Protein AF-A0A973L6T7-F1 (afdb_monomer_lite)

pLDDT: mean 81.82, std 13.46, range [46.06, 96.38]

Foldseek 3Di:
DDPDPVNDQDPVLLVLLVVLLVLLVVLQVLLVVLQVVLVVLVVQLVQQVDPPDPNHDVVSNVVSVVSSVVSNVSSVVSNVSSVVSVVSNDDDDPDPPPPDD

Secondary structure (DSSP, 8-state):
----GGGS--HHHHHHHHHHHHHHHHHHHHHHHHHHHHHHHHHHHHHHS-TTSTT--HHHHHHHHHHHHHHHHHHHHHHHHHHHHHHHHSPPPP-------

Structure (mmCIF, N/CA/C/O backbone):
data_AF-A0A973L6T7-F1
#
_entry.id   AF-A0A973L6T7-F1
#
loop_
_atom_site.group_PDB
_atom_site.id
_atom_site.type_symbol
_atom_site.label_atom_id
_atom_site.label_alt_id
_atom_site.label_comp_id
_atom_site.label_asym_id
_atom_site.label_entity_id
_atom_site.label_seq_id
_atom_site.pdbx_PDB_ins_code
_atom_site.Cartn_x
_atom_site.Cartn_y
_atom_site.Cartn_z
_atom_site.occupancy
_atom_site.B_iso_or_equiv
_atom_site.auth_seq_id
_atom_site.auth_comp_id
_atom_site.auth_asym_id
_atom_site.auth_atom_id
_atom_site.pdbx_PDB_model_num
ATOM 1 N N . MET A 1 1 ? -35.199 4.606 33.502 1.00 46.06 1 MET A N 1
ATOM 2 C CA . MET A 1 1 ? -34.469 4.614 32.212 1.00 46.06 1 MET A CA 1
ATOM 3 C C . MET A 1 1 ? -33.287 3.653 32.295 1.00 46.06 1 MET A C 1
ATOM 5 O O . MET A 1 1 ? -32.208 4.053 32.704 1.00 46.06 1 MET A O 1
ATOM 9 N N . SER A 1 2 ? -33.477 2.372 31.974 1.00 51.31 2 SER A N 1
ATOM 10 C CA . SER A 1 2 ? -32.394 1.379 32.011 1.00 51.31 2 SER A CA 1
ATOM 11 C C . SER A 1 2 ? -31.773 1.241 30.617 1.00 51.31 2 SER A C 1
ATOM 13 O O . SER A 1 2 ? -32.324 0.533 29.769 1.00 51.31 2 SER A O 1
ATOM 15 N N . ARG A 1 3 ? -30.631 1.895 30.360 1.00 55.03 3 ARG A N 1
ATOM 16 C CA . ARG A 1 3 ? -29.722 1.410 29.306 1.00 55.03 3 ARG A CA 1
ATOM 17 C C . ARG A 1 3 ? -29.362 -0.016 29.705 1.00 55.03 3 ARG A C 1
ATOM 19 O O . ARG A 1 3 ? -28.808 -0.226 30.780 1.00 55.03 3 ARG A O 1
ATOM 26 N N . ARG A 1 4 ? -29.790 -1.005 28.920 1.00 57.78 4 ARG A N 1
ATOM 27 C CA . ARG A 1 4 ? -29.519 -2.407 29.245 1.00 57.78 4 ARG A CA 1
ATOM 28 C C . ARG A 1 4 ? -28.003 -2.589 29.205 1.00 57.78 4 ARG A C 1
ATOM 30 O O . ARG A 1 4 ? -27.375 -2.117 28.267 1.00 57.78 4 ARG A O 1
ATOM 37 N N . PHE A 1 5 ? -27.427 -3.287 30.183 1.00 53.47 5 PHE A N 1
ATOM 38 C CA . PHE A 1 5 ? -25.993 -3.624 30.228 1.00 53.47 5 PHE A CA 1
ATOM 39 C C . PHE A 1 5 ? -25.460 -4.202 28.903 1.00 53.47 5 PHE A C 1
ATOM 41 O O . PHE A 1 5 ? -24.297 -4.025 28.575 1.00 53.47 5 PHE A O 1
ATOM 48 N N . ARG A 1 6 ? -26.337 -4.825 28.105 1.00 54.25 6 ARG A N 1
ATOM 49 C CA . ARG A 1 6 ? -26.058 -5.346 26.760 1.00 54.25 6 ARG A CA 1
ATOM 50 C C . ARG A 1 6 ? -25.684 -4.280 25.715 1.00 54.25 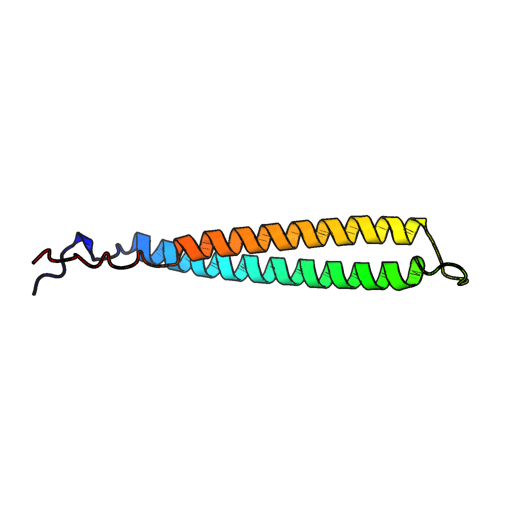6 ARG A C 1
ATOM 52 O O . ARG A 1 6 ? -25.039 -4.626 24.734 1.00 54.25 6 ARG A O 1
ATOM 59 N N . ASP A 1 7 ? -26.084 -3.026 25.919 1.00 59.03 7 ASP A N 1
ATOM 60 C CA . ASP A 1 7 ? -25.776 -1.885 25.044 1.00 59.03 7 ASP A CA 1
ATOM 61 C C . ASP A 1 7 ? -24.610 -1.033 25.586 1.00 59.03 7 ASP A C 1
ATOM 63 O O . ASP A 1 7 ? -24.219 -0.050 24.956 1.00 59.03 7 ASP A O 1
ATOM 67 N N . MET A 1 8 ? -24.070 -1.376 26.765 1.00 69.25 8 MET A N 1
ATOM 68 C CA . MET A 1 8 ? -22.890 -0.724 27.329 1.00 69.25 8 MET A CA 1
ATOM 69 C C . MET A 1 8 ? -21.641 -1.432 26.815 1.00 69.25 8 MET A C 1
ATOM 71 O O . MET A 1 8 ? -21.395 -2.595 27.121 1.00 69.25 8 MET A O 1
ATOM 75 N N . GLU A 1 9 ? -20.862 -0.717 26.011 1.00 71.62 9 GLU A N 1
ATOM 76 C CA . GLU A 1 9 ? -19.531 -1.148 25.605 1.00 71.62 9 GLU A CA 1
ATOM 77 C C . GLU A 1 9 ? -18.646 -1.322 26.845 1.00 71.62 9 GLU A C 1
ATOM 79 O O . GLU A 1 9 ? -18.581 -0.428 27.694 1.00 71.62 9 GLU A O 1
ATOM 84 N N . THR A 1 10 ? -17.986 -2.475 26.975 1.00 80.69 10 THR A N 1
ATOM 85 C CA . THR A 1 10 ? -17.061 -2.690 28.095 1.00 80.69 10 THR A CA 1
ATOM 86 C C . THR A 1 10 ? -15.819 -1.803 27.924 1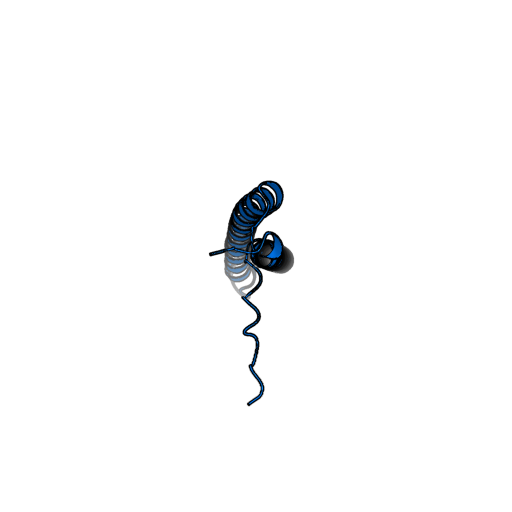.00 80.69 10 THR A C 1
ATOM 88 O O . THR A 1 10 ? -15.438 -1.496 26.790 1.00 80.69 10 THR A O 1
ATOM 91 N N . PRO A 1 11 ? -15.133 -1.399 29.010 1.00 80.94 11 PRO A N 1
ATOM 92 C CA . PRO A 1 11 ? -13.886 -0.634 28.904 1.00 80.94 11 PRO A CA 1
ATOM 93 C C . PRO A 1 11 ? -12.836 -1.311 28.009 1.00 80.94 11 PRO A C 1
ATOM 95 O O . PRO A 1 11 ? -12.136 -0.642 27.252 1.00 80.94 11 PRO A O 1
ATOM 98 N N . GLU A 1 12 ? -12.779 -2.644 28.036 1.00 81.25 12 GLU A N 1
ATOM 99 C CA . GLU A 1 12 ? -11.912 -3.461 27.181 1.00 81.25 12 GLU A CA 1
ATOM 100 C C . GLU A 1 12 ? -12.289 -3.358 25.695 1.00 81.25 12 GLU A C 1
ATOM 102 O O . GLU A 1 12 ? -11.411 -3.220 24.845 1.00 81.25 12 GLU A O 1
ATOM 107 N N . GLN A 1 13 ? -13.586 -3.354 25.366 1.00 80.56 13 GLN A N 1
ATOM 108 C CA . GLN A 1 13 ? -14.067 -3.159 23.994 1.00 80.56 13 GLN A CA 1
ATOM 109 C C . GLN A 1 13 ? -13.768 -1.743 23.490 1.00 80.56 13 GLN A C 1
ATOM 111 O O . GLN A 1 13 ? -13.277 -1.584 22.371 1.00 80.56 13 GLN A O 1
ATOM 116 N N . ALA A 1 14 ? -13.966 -0.728 24.336 1.00 80.12 14 ALA A N 1
ATOM 117 C CA . ALA A 1 14 ? -13.628 0.655 24.009 1.00 80.12 14 ALA A CA 1
ATOM 118 C C . ALA A 1 14 ? -12.119 0.829 23.761 1.00 80.12 14 ALA A C 1
ATOM 120 O O . ALA A 1 14 ? -11.705 1.535 22.835 1.00 80.12 14 ALA A O 1
ATOM 121 N N . TYR A 1 15 ? -11.287 0.152 24.557 1.00 83.06 15 TYR A N 1
ATOM 122 C CA . TYR A 1 15 ? -9.840 0.125 24.373 1.00 83.06 15 TYR A CA 1
ATOM 123 C C . TYR A 1 15 ? -9.439 -0.578 23.071 1.00 83.06 15 TYR A C 1
ATOM 125 O O . TYR A 1 15 ? -8.679 -0.013 22.283 1.00 83.06 15 TYR A O 1
ATOM 133 N N . ALA A 1 16 ? -10.003 -1.757 22.796 1.00 83.56 16 ALA A N 1
ATOM 134 C CA . ALA A 1 16 ? -9.751 -2.504 21.567 1.00 83.56 16 ALA A CA 1
ATOM 135 C C . ALA A 1 16 ? -10.133 -1.697 20.314 1.00 83.56 16 ALA A C 1
ATOM 137 O O . ALA A 1 16 ? -9.368 -1.662 19.351 1.00 83.56 16 ALA A O 1
ATOM 138 N N . ARG A 1 17 ? -11.259 -0.968 20.335 1.00 82.25 17 ARG A N 1
ATOM 139 C CA . ARG A 1 17 ? -11.650 -0.073 19.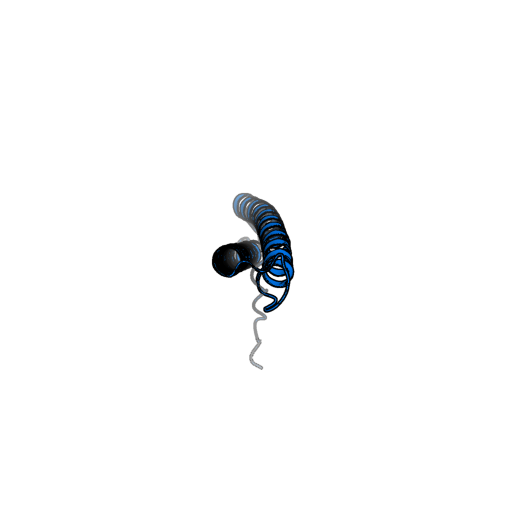232 1.00 82.25 17 ARG A CA 1
ATOM 140 C C . ARG A 1 17 ? -10.681 1.084 19.034 1.00 82.25 17 ARG A C 1
ATOM 142 O O . ARG A 1 17 ? -10.328 1.387 17.896 1.00 82.25 17 ARG A O 1
ATOM 149 N N . ARG A 1 18 ? -10.218 1.719 20.117 1.00 82.94 18 ARG A N 1
ATOM 150 C CA . ARG A 1 18 ? -9.198 2.781 20.033 1.00 82.94 18 ARG A CA 1
ATOM 151 C C . ARG A 1 18 ? -7.887 2.254 19.457 1.00 82.94 18 ARG A C 1
ATOM 153 O O . ARG A 1 18 ? -7.311 2.894 18.576 1.00 82.94 18 ARG A O 1
ATOM 160 N N . GLN A 1 19 ? -7.435 1.086 19.913 1.00 87.19 19 GLN A N 1
ATOM 161 C CA . GLN A 1 19 ? -6.241 0.449 19.364 1.00 87.19 19 GLN A CA 1
ATOM 162 C C . GLN A 1 19 ? -6.412 0.120 17.879 1.00 87.19 19 GLN A C 1
ATOM 164 O O . GLN A 1 19 ? -5.532 0.466 17.088 1.00 87.19 19 GLN A O 1
ATOM 169 N N . ALA A 1 20 ? -7.548 -0.464 17.489 1.00 84.38 20 ALA A N 1
ATOM 170 C CA . ALA A 1 20 ? -7.861 -0.775 16.098 1.00 84.38 20 ALA A CA 1
ATOM 171 C C . ALA A 1 20 ? -7.880 0.487 15.220 1.00 84.38 20 ALA A C 1
ATOM 173 O O . ALA A 1 20 ? -7.278 0.485 14.153 1.00 84.38 20 ALA A O 1
ATOM 174 N N . GLY A 1 21 ? -8.447 1.602 15.694 1.00 82.75 21 GLY A N 1
ATOM 175 C CA . GLY A 1 21 ? -8.395 2.882 14.978 1.00 82.75 21 GLY A CA 1
ATOM 176 C C . GLY A 1 21 ? -6.963 3.376 14.735 1.00 82.75 21 GLY A C 1
ATOM 177 O O . GLY A 1 21 ? -6.617 3.766 13.620 1.00 82.75 21 GLY A O 1
ATOM 178 N N . SER A 1 22 ? -6.091 3.285 15.747 1.00 88.00 22 SER A N 1
ATOM 179 C CA . SER A 1 22 ? -4.671 3.638 15.587 1.00 88.00 22 SER A CA 1
ATOM 180 C C . SER A 1 22 ? -3.929 2.699 14.625 1.00 88.00 22 SER A C 1
ATOM 182 O O . SER A 1 22 ? -3.061 3.141 13.873 1.00 88.00 22 SER A O 1
ATOM 184 N N . ALA A 1 23 ? -4.278 1.409 14.626 1.00 88.00 23 ALA A N 1
ATOM 185 C CA . ALA A 1 23 ? -3.698 0.416 13.731 1.00 88.00 23 ALA A CA 1
ATOM 186 C C . ALA A 1 23 ? -4.128 0.657 12.279 1.00 88.00 23 ALA A C 1
ATOM 188 O O . ALA A 1 23 ? -3.271 0.678 11.403 1.00 88.00 23 ALA A O 1
ATOM 189 N N . ALA A 1 24 ? -5.409 0.958 12.041 1.00 88.75 24 ALA A N 1
ATOM 190 C CA . ALA A 1 24 ? -5.915 1.330 10.722 1.00 88.75 24 ALA A CA 1
ATOM 191 C C . ALA A 1 24 ? -5.167 2.537 10.144 1.00 88.75 24 ALA A C 1
ATOM 193 O O . ALA A 1 24 ? -4.727 2.511 8.996 1.00 88.75 24 ALA A O 1
ATOM 194 N N . GLN A 1 25 ? -4.952 3.577 10.956 1.00 90.19 25 GLN A N 1
ATOM 195 C CA . GLN A 1 25 ? -4.220 4.765 10.524 1.00 90.19 25 GLN A CA 1
ATOM 196 C C . GLN A 1 25 ? -2.766 4.446 10.145 1.00 90.19 25 GLN A C 1
ATOM 198 O O . GLN A 1 25 ? -2.289 4.928 9.118 1.00 90.19 25 GLN A O 1
ATOM 203 N N . ARG A 1 26 ? -2.068 3.613 10.931 1.00 92.69 26 ARG A N 1
ATOM 204 C CA . ARG A 1 26 ? -0.706 3.161 10.596 1.00 92.69 26 ARG A CA 1
ATOM 205 C C . ARG A 1 26 ? -0.681 2.355 9.297 1.00 92.69 26 ARG A C 1
ATOM 207 O O . ARG A 1 26 ? 0.188 2.598 8.466 1.00 92.69 26 ARG A O 1
ATOM 214 N N . SER A 1 27 ? -1.645 1.458 9.096 1.00 90.75 27 SER A N 1
ATOM 215 C CA . SER A 1 27 ? -1.748 0.669 7.866 1.00 90.75 27 SER A CA 1
ATOM 216 C C . SER A 1 27 ? -2.005 1.551 6.642 1.00 90.75 27 SER A C 1
ATOM 218 O O . SER A 1 27 ? -1.323 1.398 5.637 1.00 90.75 27 SER A O 1
ATOM 220 N N . ARG A 1 28 ? -2.882 2.561 6.734 1.00 91.12 28 ARG A N 1
ATOM 221 C CA . ARG A 1 28 ? -3.088 3.536 5.644 1.00 91.12 28 ARG A CA 1
ATOM 222 C C . ARG A 1 28 ? -1.823 4.332 5.315 1.00 91.12 28 ARG A C 1
ATOM 224 O O . ARG A 1 28 ? -1.533 4.566 4.148 1.00 91.12 28 ARG A O 1
ATOM 231 N N . GLN A 1 29 ? -1.061 4.742 6.331 1.00 93.38 29 GLN A N 1
ATOM 232 C CA . GLN A 1 29 ? 0.217 5.428 6.114 1.00 93.38 29 GLN A CA 1
ATOM 233 C C . GLN A 1 29 ? 1.240 4.522 5.424 1.00 93.38 29 GLN A C 1
ATOM 235 O O . GLN A 1 29 ? 1.963 4.985 4.547 1.00 93.38 29 GLN A O 1
ATOM 240 N N . ALA A 1 30 ? 1.301 3.243 5.803 1.00 92.00 30 ALA A N 1
ATOM 241 C CA . ALA A 1 30 ? 2.155 2.269 5.133 1.00 92.00 30 ALA A CA 1
ATOM 242 C C . ALA A 1 30 ? 1.728 2.062 3.672 1.00 92.00 30 ALA A C 1
ATOM 244 O O . ALA A 1 30 ? 2.579 2.105 2.789 1.00 92.00 30 ALA A O 1
ATOM 245 N N . ALA A 1 31 ? 0.422 1.933 3.409 1.00 92.19 31 ALA A N 1
ATOM 246 C CA . ALA A 1 31 ? -0.111 1.825 2.052 1.00 92.19 31 ALA A CA 1
ATOM 247 C C . ALA A 1 31 ? 0.307 3.019 1.179 1.00 92.19 31 ALA A C 1
ATOM 249 O O . ALA A 1 31 ? 0.864 2.818 0.106 1.00 92.19 31 ALA A O 1
ATOM 250 N N . GLY A 1 32 ? 0.145 4.247 1.687 1.00 93.56 32 GLY A N 1
ATOM 251 C CA . GLY A 1 32 ? 0.548 5.459 0.969 1.00 93.56 32 GLY A CA 1
ATOM 252 C C . GLY A 1 32 ? 2.041 5.501 0.628 1.00 93.56 32 GLY A C 1
ATOM 253 O O . GLY A 1 32 ? 2.400 5.849 -0.490 1.00 93.56 32 GLY A O 1
ATOM 254 N N . LYS A 1 33 ? 2.921 5.069 1.544 1.00 95.50 33 LYS A N 1
ATOM 255 C CA . LYS A 1 33 ? 4.368 4.993 1.266 1.00 95.50 33 LYS A CA 1
ATOM 256 C C . LYS A 1 33 ? 4.694 4.010 0.143 1.00 95.50 33 LYS A C 1
ATOM 258 O O . LYS A 1 33 ? 5.525 4.312 -0.707 1.00 95.50 33 LYS A O 1
ATOM 263 N N . HIS A 1 34 ? 4.039 2.851 0.136 1.00 94.38 34 HIS A N 1
ATOM 264 C CA . HIS A 1 34 ? 4.228 1.867 -0.924 1.00 94.38 34 HIS A CA 1
ATOM 265 C C . HIS A 1 34 ? 3.677 2.358 -2.269 1.00 94.38 34 HIS A C 1
ATOM 267 O O . HIS A 1 34 ? 4.310 2.119 -3.294 1.00 94.38 34 HIS A O 1
ATOM 273 N N . ASP A 1 35 ? 2.559 3.085 -2.284 1.00 93.94 35 ASP A N 1
ATOM 274 C CA . ASP A 1 35 ? 2.051 3.719 -3.506 1.00 93.94 35 ASP A CA 1
ATOM 275 C C . ASP A 1 35 ? 3.015 4.793 -4.036 1.00 93.94 35 ASP A C 1
ATOM 277 O O . ASP A 1 35 ? 3.306 4.825 -5.234 1.00 93.94 35 ASP A O 1
ATOM 281 N N . ASP A 1 36 ? 3.577 5.628 -3.157 1.00 95.44 36 ASP A N 1
ATOM 282 C CA . ASP A 1 36 ? 4.586 6.626 -3.528 1.00 95.44 36 ASP A CA 1
ATOM 283 C C . ASP A 1 36 ? 5.843 5.970 -4.122 1.00 95.44 36 ASP A C 1
ATOM 285 O O . ASP A 1 36 ? 6.370 6.425 -5.139 1.00 95.44 36 ASP A O 1
ATOM 289 N N . GLU A 1 37 ? 6.320 4.878 -3.521 1.00 94.38 37 GLU A N 1
ATOM 290 C CA . GLU A 1 37 ? 7.454 4.102 -4.033 1.00 94.38 37 GLU A CA 1
ATOM 291 C C . GLU A 1 37 ? 7.131 3.432 -5.372 1.00 94.38 37 GLU A C 1
ATOM 293 O O . GLU A 1 37 ? 7.943 3.493 -6.293 1.00 94.38 37 GLU A O 1
ATOM 298 N N . ALA A 1 38 ? 5.936 2.860 -5.535 1.00 94.75 38 ALA A N 1
ATOM 299 C CA . ALA A 1 38 ? 5.498 2.314 -6.816 1.00 94.75 38 ALA A CA 1
ATOM 300 C C . ALA A 1 38 ? 5.469 3.389 -7.914 1.00 94.75 38 ALA A C 1
ATOM 302 O O . ALA A 1 38 ? 5.859 3.120 -9.050 1.00 94.75 38 ALA A O 1
ATOM 303 N N . ASN A 1 39 ? 5.052 4.613 -7.586 1.00 94.44 39 ASN A N 1
ATOM 304 C CA . ASN A 1 39 ? 5.073 5.731 -8.528 1.00 94.44 39 ASN A CA 1
ATOM 305 C C . ASN A 1 39 ? 6.501 6.136 -8.911 1.00 94.44 39 ASN A C 1
ATOM 307 O O . ASN A 1 39 ? 6.745 6.434 -10.078 1.00 94.44 39 ASN A O 1
ATOM 311 N N . ARG A 1 40 ? 7.459 6.095 -7.975 1.00 94.25 40 ARG A N 1
ATOM 312 C CA . ARG A 1 40 ? 8.882 6.316 -8.295 1.00 94.25 40 ARG A CA 1
ATOM 313 C C . ARG A 1 40 ? 9.403 5.263 -9.266 1.00 94.25 40 ARG A C 1
ATOM 315 O O . ARG A 1 40 ? 9.977 5.622 -10.287 1.00 94.25 40 ARG A O 1
ATOM 322 N N . TRP A 1 41 ? 9.112 3.989 -9.007 1.00 92.69 41 TRP A N 1
ATOM 323 C CA . TRP A 1 41 ? 9.482 2.910 -9.923 1.00 92.69 41 TRP A CA 1
ATOM 324 C C . TRP A 1 41 ? 8.823 3.060 -11.295 1.00 92.69 41 TRP A C 1
ATOM 326 O O . TRP A 1 41 ? 9.459 2.772 -12.301 1.00 92.69 41 TRP A O 1
ATOM 336 N N . GLN A 1 42 ? 7.583 3.555 -11.367 1.00 93.06 42 GLN A N 1
ATOM 337 C CA . GLN A 1 42 ? 6.950 3.865 -12.650 1.00 93.06 42 GLN A CA 1
ATOM 338 C C . GLN A 1 42 ? 7.735 4.920 -13.438 1.00 93.06 42 GLN A C 1
ATOM 340 O O . GLN A 1 42 ? 7.959 4.725 -14.628 1.00 93.06 42 GLN A O 1
ATOM 345 N N . MET A 1 43 ? 8.195 5.990 -12.784 1.00 91.56 43 MET A N 1
ATOM 346 C CA . MET A 1 43 ? 9.014 7.007 -13.452 1.00 91.56 43 MET A CA 1
ATOM 347 C C . MET A 1 43 ? 10.342 6.432 -13.954 1.00 91.56 43 MET A C 1
ATOM 349 O O . MET A 1 43 ? 10.750 6.745 -15.070 1.00 91.56 43 MET A O 1
ATOM 353 N N . ASP A 1 44 ? 10.989 5.559 -13.179 1.00 88.75 44 ASP A N 1
ATOM 354 C CA . ASP A 1 44 ? 12.221 4.891 -13.615 1.00 88.75 44 ASP A CA 1
ATOM 355 C C . ASP A 1 44 ? 11.974 3.996 -14.839 1.00 88.75 44 ASP A C 1
ATOM 357 O O . ASP A 1 44 ? 12.742 4.037 -15.802 1.00 88.75 44 ASP A O 1
ATOM 361 N N . ILE A 1 45 ? 10.869 3.241 -14.861 1.00 90.06 45 ILE A N 1
ATOM 362 C CA . ILE A 1 45 ? 10.463 2.451 -16.036 1.00 90.06 45 ILE A CA 1
ATOM 363 C C . ILE A 1 45 ? 10.252 3.362 -17.248 1.00 90.06 45 ILE A C 1
ATOM 365 O O . ILE A 1 45 ? 10.688 3.022 -18.344 1.00 90.06 45 ILE A O 1
ATOM 369 N N . ASP A 1 46 ? 9.619 4.521 -17.074 1.00 88.75 46 ASP A N 1
ATOM 370 C CA . ASP A 1 46 ? 9.357 5.451 -18.176 1.00 88.75 46 ASP A CA 1
ATOM 371 C C . ASP A 1 46 ? 10.656 6.067 -18.740 1.00 88.75 46 ASP A C 1
ATOM 373 O O . ASP A 1 46 ? 10.725 6.403 -19.928 1.00 88.75 46 ASP A O 1
ATOM 377 N N . VAL A 1 47 ? 11.701 6.191 -17.910 1.00 86.25 47 VAL A N 1
ATOM 378 C CA . VAL A 1 47 ? 13.036 6.662 -18.313 1.00 86.25 47 VAL A CA 1
ATOM 379 C C . VAL A 1 47 ? 13.810 5.570 -19.051 1.00 86.25 47 VAL A C 1
ATOM 381 O O . VAL A 1 47 ? 14.283 5.808 -20.164 1.00 86.25 47 VAL A O 1
ATOM 384 N N . TYR A 1 48 ? 13.932 4.381 -18.457 1.00 85.12 48 TYR A N 1
ATOM 385 C CA . TYR A 1 48 ? 14.779 3.303 -18.984 1.00 85.12 48 TYR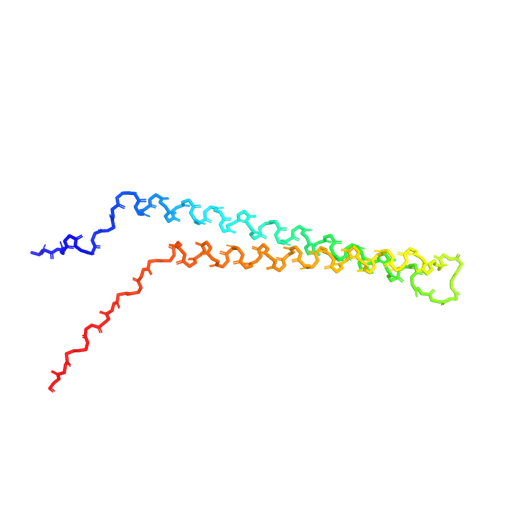 A CA 1
ATOM 386 C C . TYR A 1 48 ? 14.078 2.434 -20.040 1.00 85.12 48 TYR A C 1
ATOM 388 O O . TYR A 1 48 ? 14.742 1.847 -20.889 1.00 85.12 48 TYR A O 1
ATOM 396 N N . GLY A 1 49 ? 12.747 2.368 -20.038 1.00 80.44 49 GLY A N 1
ATOM 397 C CA . GLY A 1 49 ? 11.946 1.543 -20.948 1.00 80.44 49 GLY A CA 1
ATOM 398 C C . GLY A 1 49 ? 11.619 2.197 -22.292 1.00 80.44 49 GLY A C 1
ATOM 399 O O . GLY A 1 49 ? 10.947 1.589 -23.123 1.00 80.44 49 GLY A O 1
ATOM 400 N N . ARG A 1 50 ? 12.058 3.439 -22.532 1.00 80.81 50 ARG A N 1
ATOM 401 C CA . ARG A 1 50 ? 11.791 4.145 -23.791 1.00 80.81 50 ARG A CA 1
ATOM 402 C C . ARG A 1 50 ? 12.783 3.723 -24.873 1.00 80.81 50 ARG A C 1
ATOM 404 O O . ARG A 1 50 ? 13.907 4.218 -24.904 1.00 80.81 50 ARG A O 1
ATOM 411 N N . GLU A 1 51 ? 12.340 2.863 -25.785 1.00 70.81 51 GLU A N 1
ATOM 412 C CA . GLU A 1 51 ? 13.147 2.382 -26.913 1.00 70.81 51 GLU A CA 1
ATOM 413 C C . GLU A 1 51 ? 13.730 3.534 -27.757 1.00 70.81 51 GLU A C 1
ATOM 415 O O . GLU A 1 51 ? 13.056 4.528 -28.048 1.00 70.81 51 GLU A O 1
ATOM 420 N N . GLY A 1 52 ? 15.002 3.399 -28.153 1.00 68.75 52 GLY A N 1
ATOM 421 C CA . GLY A 1 52 ? 15.684 4.337 -29.053 1.00 68.75 52 GLY A CA 1
ATOM 422 C C . GLY A 1 52 ? 16.303 5.575 -28.391 1.00 68.75 52 GLY A C 1
ATOM 423 O O . GLY A 1 52 ? 16.625 6.532 -29.095 1.00 68.75 52 GLY A O 1
ATOM 424 N N . ARG A 1 53 ? 16.468 5.592 -27.061 1.00 75.19 53 ARG A N 1
ATOM 425 C CA . ARG A 1 53 ? 17.269 6.605 -26.348 1.00 75.19 53 ARG A CA 1
ATOM 426 C C . ARG A 1 53 ? 18.598 6.020 -25.872 1.00 75.19 53 ARG A C 1
ATOM 428 O O . ARG A 1 53 ? 18.641 4.873 -25.462 1.00 75.19 53 ARG A O 1
ATOM 435 N N . ASP A 1 54 ? 19.636 6.846 -25.776 1.00 70.69 54 ASP A N 1
ATOM 436 C CA . ASP A 1 54 ? 20.963 6.418 -25.290 1.00 70.69 54 ASP A CA 1
ATOM 437 C C . ASP A 1 54 ? 20.958 5.860 -23.853 1.00 70.69 54 ASP A C 1
ATOM 439 O O . ASP A 1 54 ? 21.843 5.099 -23.474 1.00 70.69 54 ASP A O 1
ATOM 443 N N . TYR A 1 55 ? 19.951 6.221 -23.051 1.00 70.94 55 TYR A N 1
ATOM 444 C CA . TYR A 1 55 ? 19.775 5.750 -21.675 1.00 70.94 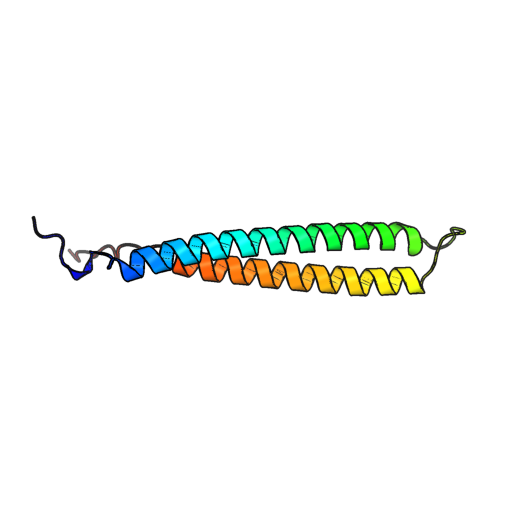55 TYR A CA 1
ATOM 445 C C . TYR A 1 55 ? 18.770 4.594 -21.547 1.00 70.94 55 TYR A C 1
ATOM 447 O O . TYR A 1 55 ? 18.408 4.250 -20.426 1.00 70.94 55 TYR A O 1
ATOM 455 N N . SER A 1 56 ? 18.272 4.022 -22.650 1.00 80.56 56 SER A N 1
ATOM 456 C CA . SER A 1 56 ? 17.330 2.902 -22.579 1.00 80.56 56 SER A CA 1
ATOM 457 C C . SER A 1 56 ? 18.035 1.631 -22.109 1.00 80.56 56 SER A C 1
ATOM 459 O O . SER A 1 56 ? 19.025 1.218 -22.711 1.00 80.56 56 SER A O 1
ATOM 461 N N . ASP A 1 57 ? 17.510 1.013 -21.057 1.00 85.75 57 ASP A N 1
ATOM 462 C CA . ASP A 1 57 ? 18.050 -0.195 -20.438 1.00 85.75 57 ASP A CA 1
ATOM 463 C C . ASP A 1 57 ? 16.877 -1.145 -20.127 1.00 85.75 57 ASP A C 1
ATOM 465 O O . ASP A 1 57 ? 16.120 -0.911 -19.173 1.00 85.75 57 ASP A O 1
ATOM 469 N N . PRO A 1 58 ? 16.668 -2.188 -20.953 1.00 84.50 58 PRO A N 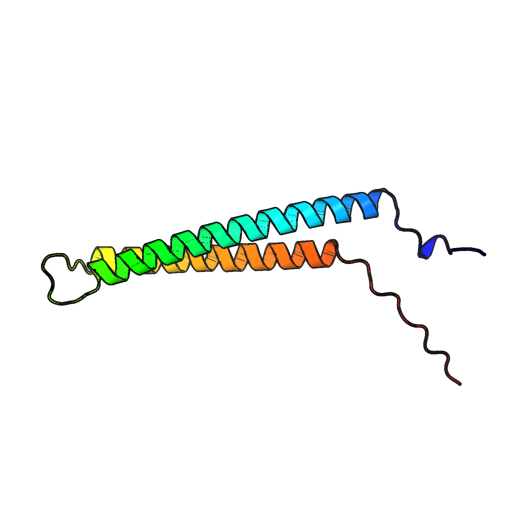1
ATOM 470 C CA . PRO A 1 58 ? 15.525 -3.083 -20.810 1.00 84.50 58 PRO A CA 1
ATOM 471 C C . PRO A 1 58 ? 15.587 -3.915 -19.524 1.00 84.50 58 PRO A C 1
ATOM 473 O O . PRO A 1 58 ? 14.535 -4.242 -18.971 1.00 84.50 58 PRO A O 1
ATOM 476 N N . ASP A 1 59 ? 16.783 -4.212 -19.009 1.00 89.00 59 ASP A N 1
ATOM 477 C CA . ASP A 1 59 ? 16.946 -4.970 -17.769 1.00 89.00 59 ASP A CA 1
ATOM 478 C C . ASP A 1 59 ? 16.540 -4.113 -16.564 1.00 89.00 59 ASP A C 1
ATOM 480 O O . ASP A 1 59 ? 15.766 -4.566 -15.715 1.00 89.00 59 ASP A O 1
ATOM 484 N N . LYS A 1 60 ? 16.951 -2.838 -16.535 1.00 87.69 60 LYS A N 1
ATOM 485 C CA . LYS A 1 60 ? 16.492 -1.880 -15.512 1.00 87.69 60 LYS A CA 1
ATOM 486 C C . LYS A 1 60 ? 15.001 -1.597 -15.597 1.00 87.69 60 LYS A C 1
ATOM 488 O O . LYS A 1 60 ? 14.341 -1.486 -14.564 1.00 87.69 60 LYS A O 1
ATOM 493 N N . ALA A 1 61 ? 14.446 -1.499 -16.803 1.00 88.44 61 ALA A N 1
ATOM 494 C CA . ALA A 1 61 ? 13.007 -1.343 -16.977 1.00 88.44 61 ALA A CA 1
ATOM 495 C C . ALA A 1 61 ? 12.248 -2.570 -16.437 1.00 88.44 61 ALA A C 1
ATOM 497 O O . ALA A 1 61 ? 11.253 -2.420 -15.727 1.00 88.44 61 ALA A O 1
ATOM 498 N N . ALA A 1 62 ? 12.740 -3.786 -16.701 1.00 90.56 62 ALA A N 1
ATOM 499 C CA . ALA A 1 62 ? 12.151 -5.018 -16.181 1.00 90.56 62 ALA A CA 1
ATOM 500 C C . ALA A 1 62 ? 12.260 -5.129 -14.648 1.00 90.56 62 ALA A C 1
ATOM 502 O O . ALA A 1 62 ? 11.307 -5.562 -13.992 1.00 90.56 62 ALA A O 1
ATOM 503 N N . GLU A 1 63 ? 13.387 -4.718 -14.063 1.00 91.00 63 GLU A N 1
ATOM 504 C CA . GLU A 1 63 ? 13.551 -4.612 -12.610 1.00 91.00 63 GLU A CA 1
ATOM 505 C C . GLU A 1 63 ? 12.562 -3.603 -12.010 1.00 91.00 63 GLU A C 1
ATOM 507 O O . GLU A 1 63 ? 11.845 -3.927 -11.058 1.00 91.00 63 GLU A O 1
ATOM 512 N N . GLY A 1 64 ? 12.444 -2.423 -12.623 1.00 91.25 64 GLY A N 1
ATOM 513 C CA . GLY A 1 64 ? 11.487 -1.396 -12.226 1.00 91.25 64 GLY A CA 1
ATOM 514 C C . GLY A 1 64 ? 10.049 -1.911 -12.228 1.00 91.25 64 GLY A C 1
ATOM 515 O O . GLY A 1 64 ? 9.318 -1.680 -11.265 1.00 91.25 64 GLY A O 1
ATOM 516 N N . VAL A 1 65 ? 9.646 -2.678 -13.251 1.00 92.50 65 VAL A N 1
ATOM 517 C CA . VAL A 1 65 ? 8.309 -3.300 -13.322 1.00 92.50 65 VAL A CA 1
ATOM 518 C C . VAL A 1 65 ? 8.075 -4.244 -12.141 1.00 92.50 65 VAL A C 1
ATOM 520 O O . VAL A 1 65 ? 7.046 -4.139 -11.472 1.00 92.50 65 VAL A O 1
ATOM 523 N N . ARG A 1 66 ? 9.033 -5.133 -11.841 1.00 93.75 66 ARG A N 1
ATOM 524 C CA . ARG A 1 66 ? 8.917 -6.082 -10.718 1.00 93.75 66 ARG A CA 1
ATOM 525 C C . ARG A 1 66 ? 8.793 -5.358 -9.381 1.00 93.75 66 ARG A C 1
ATOM 527 O O . ARG A 1 66 ? 7.938 -5.722 -8.572 1.00 93.75 66 ARG A O 1
ATOM 534 N N . ASN A 1 67 ? 9.608 -4.327 -9.162 1.00 93.06 67 ASN A N 1
ATOM 535 C CA . ASN A 1 67 ? 9.580 -3.552 -7.927 1.00 93.06 67 ASN A CA 1
ATOM 536 C C . ASN A 1 67 ? 8.277 -2.760 -7.803 1.00 93.06 67 ASN A C 1
ATOM 538 O O . ASN A 1 67 ? 7.602 -2.859 -6.778 1.00 93.06 67 ASN A O 1
ATOM 542 N N . ARG A 1 68 ? 7.847 -2.057 -8.858 1.00 95.50 68 ARG A N 1
ATOM 543 C CA . ARG A 1 68 ? 6.551 -1.363 -8.896 1.00 95.50 68 ARG A CA 1
ATOM 544 C C . ARG A 1 68 ? 5.407 -2.296 -8.505 1.00 95.50 68 ARG A C 1
ATOM 546 O O . ARG A 1 68 ? 4.587 -1.943 -7.657 1.00 95.50 68 ARG A O 1
ATOM 553 N N . ASP A 1 69 ? 5.349 -3.475 -9.115 1.00 94.88 69 ASP A N 1
ATOM 554 C CA . ASP A 1 69 ? 4.270 -4.433 -8.880 1.00 94.88 69 ASP A CA 1
ATOM 555 C C . ASP A 1 69 ? 4.332 -5.011 -7.457 1.00 94.88 69 ASP A C 1
ATOM 557 O O . ASP A 1 69 ? 3.293 -5.175 -6.812 1.00 94.88 69 ASP A O 1
ATOM 561 N N . TRP A 1 70 ? 5.536 -5.233 -6.916 1.00 96.38 70 TRP A N 1
ATOM 562 C CA . TRP A 1 70 ? 5.723 -5.606 -5.513 1.00 96.38 70 TRP A CA 1
ATOM 563 C C . TRP A 1 70 ? 5.198 -4.526 -4.558 1.00 96.38 70 TRP A C 1
ATOM 565 O O . TRP A 1 70 ? 4.402 -4.844 -3.670 1.00 96.38 70 TRP A O 1
ATOM 575 N N . HIS A 1 71 ? 5.572 -3.257 -4.758 1.00 93.38 71 HIS A N 1
ATOM 576 C CA . HIS A 1 71 ? 5.119 -2.144 -3.917 1.00 93.38 71 HIS A CA 1
ATOM 577 C C . HIS A 1 71 ? 3.596 -1.954 -4.013 1.00 93.38 71 HIS A C 1
ATOM 579 O O . HIS A 1 71 ? 2.936 -1.868 -2.979 1.00 93.38 71 HIS A O 1
ATOM 585 N N . ARG A 1 72 ? 2.997 -2.017 -5.213 1.00 92.00 72 ARG A N 1
ATOM 586 C CA . ARG A 1 72 ? 1.525 -2.009 -5.367 1.00 92.00 72 ARG A CA 1
ATOM 587 C C . ARG A 1 72 ? 0.857 -3.168 -4.629 1.00 92.00 72 ARG A C 1
ATOM 589 O O . ARG A 1 72 ? -0.186 -2.989 -3.999 1.00 92.00 72 ARG A O 1
ATOM 596 N N . GLY A 1 73 ? 1.463 -4.354 -4.671 1.00 93.69 73 GLY A N 1
ATOM 597 C CA . GLY A 1 73 ? 0.996 -5.515 -3.917 1.00 93.69 73 GLY A CA 1
ATOM 598 C C . GLY A 1 73 ? 1.016 -5.286 -2.402 1.00 93.69 73 GLY A C 1
ATOM 599 O O . GLY A 1 73 ? 0.065 -5.662 -1.715 1.00 93.69 73 GLY A O 1
ATOM 600 N N . GLN A 1 74 ? 2.061 -4.642 -1.872 1.00 93.81 74 GLN A N 1
ATOM 601 C CA . GLN A 1 74 ? 2.132 -4.272 -0.453 1.00 93.81 74 GLN A CA 1
ATOM 602 C C . GLN A 1 74 ? 1.118 -3.185 -0.088 1.00 93.81 74 GLN A C 1
ATOM 604 O O . GLN A 1 74 ? 0.444 -3.310 0.935 1.00 93.81 74 GLN A O 1
ATOM 609 N N . ALA A 1 75 ? 0.942 -2.169 -0.936 1.00 92.00 75 ALA A N 1
ATOM 610 C CA . ALA A 1 75 ? -0.056 -1.124 -0.728 1.00 92.00 75 ALA A CA 1
ATOM 611 C C . ALA A 1 75 ? -1.467 -1.716 -0.602 1.00 92.00 75 ALA A C 1
ATOM 613 O O . ALA A 1 75 ? -2.167 -1.448 0.374 1.00 92.00 75 ALA A O 1
ATOM 614 N N . ALA A 1 76 ? -1.846 -2.622 -1.509 1.00 93.12 76 ALA A N 1
ATOM 615 C CA . ALA A 1 76 ? -3.135 -3.309 -1.458 1.00 93.12 76 ALA A CA 1
ATOM 616 C C . ALA A 1 76 ? -3.330 -4.128 -0.167 1.00 93.12 76 ALA A C 1
ATOM 618 O O . ALA A 1 76 ? -4.416 -4.117 0.416 1.00 93.12 76 ALA A O 1
ATOM 619 N N . ARG A 1 77 ? -2.281 -4.811 0.316 1.00 93.00 77 ARG A N 1
ATOM 620 C CA . ARG A 1 77 ? -2.325 -5.554 1.589 1.00 93.00 77 ARG A CA 1
ATOM 621 C C . ARG A 1 77 ? -2.537 -4.622 2.777 1.00 93.00 77 ARG A C 1
ATOM 623 O O . ARG A 1 77 ? -3.407 -4.882 3.602 1.00 93.00 77 ARG A O 1
ATOM 630 N N . HIS A 1 78 ? -1.795 -3.520 2.836 1.00 92.06 78 HIS A N 1
ATOM 631 C CA . HIS A 1 78 ? -1.934 -2.535 3.903 1.00 92.06 78 HIS A CA 1
ATOM 632 C C . HIS A 1 78 ? -3.293 -1.823 3.878 1.00 92.06 78 HIS A C 1
ATOM 634 O O . HIS A 1 78 ? -3.859 -1.570 4.943 1.00 92.06 78 HIS A O 1
ATOM 640 N N . THR A 1 79 ? -3.860 -1.563 2.698 1.00 90.50 79 THR A N 1
ATOM 641 C CA . THR A 1 79 ? -5.235 -1.061 2.569 1.00 90.50 79 THR A CA 1
ATOM 642 C C . THR A 1 79 ? -6.241 -2.085 3.096 1.00 90.50 79 THR A C 1
ATOM 644 O O . THR A 1 79 ? -7.081 -1.736 3.923 1.00 90.50 79 THR A O 1
ATOM 647 N N . ALA A 1 80 ? -6.113 -3.363 2.725 1.00 91.31 80 ALA A N 1
ATOM 648 C CA . ALA A 1 80 ? -6.983 -4.420 3.246 1.00 91.31 80 ALA A CA 1
ATOM 649 C C . ALA A 1 80 ? -6.870 -4.576 4.777 1.00 91.31 80 ALA A C 1
ATOM 651 O O . ALA A 1 80 ? -7.870 -4.783 5.466 1.00 91.31 80 ALA A O 1
ATOM 652 N N . ASP A 1 81 ? -5.668 -4.443 5.340 1.00 89.62 81 ASP A N 1
ATOM 653 C CA . ASP A 1 81 ? -5.469 -4.475 6.791 1.00 89.62 81 ASP A CA 1
ATOM 654 C C . ASP A 1 81 ? -6.064 -3.245 7.488 1.00 89.62 81 ASP A C 1
ATOM 656 O O . ASP A 1 81 ? -6.642 -3.371 8.571 1.00 89.62 81 ASP A O 1
ATOM 660 N N . ALA A 1 82 ? -5.995 -2.065 6.867 1.00 89.25 82 ALA A N 1
ATOM 661 C CA . ALA A 1 82 ? -6.684 -0.881 7.370 1.00 89.25 82 ALA A CA 1
ATOM 662 C C . ALA A 1 82 ? -8.205 -1.089 7.417 1.00 89.25 82 ALA A C 1
ATOM 664 O O . ALA A 1 82 ? -8.825 -0.832 8.450 1.00 89.25 82 ALA A O 1
ATOM 665 N N . GLU A 1 83 ? -8.793 -1.634 6.349 1.00 89.50 83 GLU A N 1
ATOM 666 C CA . GLU A 1 83 ? -10.225 -1.943 6.280 1.00 89.50 83 GLU A CA 1
ATOM 667 C C . GLU A 1 83 ? -10.656 -2.942 7.361 1.00 89.50 83 GLU A C 1
ATOM 669 O O . GLU A 1 83 ? -11.690 -2.759 8.012 1.00 89.50 83 GLU A O 1
ATOM 674 N N . ARG A 1 84 ? -9.844 -3.975 7.622 1.00 87.81 84 ARG A N 1
ATOM 675 C CA . ARG A 1 84 ? -10.086 -4.928 8.719 1.00 87.81 84 ARG A CA 1
ATOM 676 C C . ARG A 1 84 ? -10.087 -4.235 10.078 1.00 87.81 84 ARG A C 1
ATOM 678 O O . ARG A 1 84 ? -10.986 -4.467 10.887 1.00 87.81 84 ARG A O 1
ATOM 685 N N . HIS A 1 85 ? -9.105 -3.377 10.337 1.00 84.69 85 HIS A N 1
ATOM 686 C CA . HIS A 1 85 ? -9.029 -2.634 11.592 1.00 84.69 85 HIS A CA 1
ATOM 687 C C . HIS A 1 85 ? -10.178 -1.631 11.753 1.00 84.69 85 HIS A C 1
ATOM 689 O O . HIS A 1 85 ? -10.711 -1.475 12.852 1.00 84.69 85 HIS A O 1
ATOM 695 N N . GLU A 1 86 ? -10.629 -1.006 10.669 1.00 85.75 86 GLU A N 1
ATOM 696 C CA . GLU A 1 86 ? -11.802 -0.129 10.672 1.00 85.75 86 GLU A CA 1
ATOM 697 C C . GLU A 1 86 ? -13.099 -0.880 10.935 1.00 85.75 86 GLU A C 1
ATOM 699 O O . GLU A 1 86 ? -13.947 -0.391 11.683 1.00 85.75 86 GLU A O 1
ATOM 704 N N . ALA A 1 87 ? -13.249 -2.086 10.386 1.00 84.62 87 ALA A N 1
ATOM 705 C CA . ALA A 1 87 ? -14.392 -2.941 10.677 1.00 84.62 87 ALA A CA 1
ATOM 706 C C . ALA A 1 87 ? -14.470 -3.298 12.173 1.00 84.62 87 ALA A C 1
ATOM 708 O O . ALA A 1 87 ? -15.564 -3.332 12.733 1.00 84.62 87 ALA A O 1
ATOM 709 N N . ILE A 1 88 ? -13.321 -3.496 12.831 1.00 81.44 88 ILE A N 1
ATOM 710 C CA . ILE A 1 88 ? -13.232 -3.726 14.284 1.00 81.44 88 ILE A CA 1
ATOM 711 C C . ILE A 1 88 ? -13.528 -2.437 15.068 1.00 81.44 88 ILE A C 1
ATOM 713 O O . ILE A 1 88 ? -14.214 -2.472 16.091 1.00 81.44 88 ILE A O 1
ATOM 717 N N . ALA A 1 89 ? -13.024 -1.293 14.596 1.00 75.81 89 ALA A N 1
ATOM 718 C CA . ALA A 1 89 ? -13.222 0.005 15.238 1.00 75.81 89 ALA A CA 1
ATOM 719 C C . ALA A 1 89 ? -14.667 0.523 15.119 1.00 75.81 89 ALA A C 1
ATOM 721 O O . ALA A 1 89 ? -15.106 1.325 15.946 1.00 75.81 89 ALA A O 1
ATOM 722 N N . ARG A 1 90 ? -15.427 0.081 14.110 1.00 73.44 90 ARG A N 1
ATOM 723 C CA . ARG A 1 90 ? -16.806 0.521 13.894 1.00 73.44 90 ARG A CA 1
ATOM 724 C C . ARG A 1 90 ? -17.747 -0.126 14.922 1.00 73.44 90 ARG A C 1
ATOM 726 O O . ARG A 1 90 ? -17.779 -1.352 15.042 1.00 73.44 90 ARG A O 1
ATOM 733 N N . PRO A 1 91 ? -18.567 0.655 15.651 1.00 63.62 91 PRO A N 1
ATOM 734 C CA . PRO A 1 91 ? -19.568 0.073 16.533 1.00 63.62 91 PRO A CA 1
ATOM 735 C C . PRO A 1 91 ? -20.596 -0.734 15.721 1.00 63.62 91 PRO A C 1
ATOM 737 O O . PRO A 1 91 ? -20.960 -0.317 14.614 1.00 63.62 91 PRO A O 1
ATOM 740 N N . PRO A 1 92 ? -21.102 -1.867 16.250 1.00 64.38 92 PRO A N 1
ATOM 741 C CA . PRO A 1 92 ? -22.154 -2.619 15.589 1.00 64.38 92 PRO A CA 1
ATOM 742 C C . PRO A 1 92 ? -23.369 -1.708 15.426 1.00 64.38 92 PRO A C 1
ATOM 744 O O . PRO A 1 92 ? -23.829 -1.085 16.387 1.00 64.38 92 PRO A O 1
ATOM 747 N N . ALA A 1 93 ? -23.877 -1.606 14.197 1.00 58.84 93 ALA A N 1
ATOM 748 C CA . ALA A 1 93 ? -25.034 -0.771 13.919 1.00 58.84 93 ALA A CA 1
ATOM 749 C C . ALA A 1 93 ? -26.214 -1.216 14.805 1.00 58.84 93 ALA A C 1
ATOM 751 O O . ALA A 1 93 ? -26.480 -2.421 14.903 1.00 58.84 93 ALA A O 1
ATOM 752 N N . PRO A 1 94 ? -26.942 -0.280 15.442 1.00 58.81 94 PRO A N 1
ATOM 753 C CA . PRO A 1 94 ? -28.084 -0.640 16.265 1.00 58.81 94 PRO A CA 1
ATOM 754 C C . PRO A 1 94 ? -29.115 -1.354 15.387 1.00 58.81 94 PRO A C 1
ATOM 756 O O . PRO A 1 94 ? -29.660 -0.775 14.443 1.00 58.81 94 PRO A O 1
ATOM 759 N N . LYS A 1 95 ? -29.381 -2.635 15.680 1.00 59.34 95 LYS A N 1
ATOM 760 C CA . LYS A 1 95 ? -30.430 -3.402 15.000 1.00 59.34 95 LYS A CA 1
ATOM 761 C C . LYS A 1 95 ? -31.769 -2.724 15.292 1.00 59.34 95 LYS A C 1
ATOM 763 O O . LYS A 1 95 ? -32.315 -2.868 16.385 1.00 59.34 95 LYS A O 1
ATOM 768 N N . LYS A 1 96 ? -32.305 -1.977 14.321 1.00 55.25 96 LYS A N 1
ATOM 769 C CA . LYS A 1 96 ? -33.658 -1.414 14.409 1.00 55.25 96 LYS A CA 1
ATOM 770 C C . LYS A 1 96 ? -34.643 -2.577 14.547 1.00 55.25 96 LYS A C 1
ATOM 772 O O . LYS A 1 96 ? -34.854 -3.333 13.600 1.00 55.25 96 LYS A O 1
ATOM 777 N N . ARG A 1 97 ? -35.225 -2.742 15.738 1.00 57.00 97 ARG A N 1
ATOM 778 C CA . ARG A 1 97 ? -36.318 -3.690 15.983 1.00 57.00 97 ARG A CA 1
ATOM 779 C C . ARG A 1 97 ? -37.502 -3.230 15.132 1.00 57.00 97 ARG A C 1
ATOM 781 O O . ARG A 1 97 ? -38.108 -2.206 15.434 1.00 57.00 97 ARG A O 1
ATOM 788 N N . ARG A 1 98 ? -37.796 -3.943 14.041 1.00 61.47 98 ARG A N 1
ATOM 789 C CA . ARG A 1 98 ? -39.052 -3.757 13.310 1.00 61.47 98 ARG A CA 1
ATOM 790 C C . ARG A 1 98 ? -40.165 -4.239 14.230 1.00 61.47 98 ARG A C 1
ATOM 792 O O . ARG A 1 98 ? -40.254 -5.431 14.512 1.00 61.47 98 ARG A O 1
ATOM 799 N N . TRP A 1 99 ? -40.960 -3.312 14.743 1.00 60.34 99 TRP A N 1
ATOM 800 C CA . TRP A 1 99 ? -42.240 -3.663 15.336 1.00 60.34 99 TRP A CA 1
ATOM 801 C C . TRP A 1 99 ? -43.125 -4.077 14.160 1.00 60.34 99 TRP A C 1
ATOM 803 O O . TRP A 1 99 ? -43.451 -3.246 13.317 1.00 60.34 99 TRP A O 1
ATOM 813 N N . ARG A 1 100 ? -43.383 -5.381 14.020 1.00 51.56 100 ARG A N 1
ATOM 814 C CA . ARG A 1 100 ? -44.472 -5.854 13.164 1.00 51.56 100 ARG A CA 1
ATOM 815 C C . ARG A 1 100 ? -45.760 -5.296 13.775 1.00 51.56 100 ARG A C 1
ATOM 817 O O . ARG A 1 100 ? -46.033 -5.586 14.938 1.00 51.56 100 ARG A O 1
ATOM 824 N N . SER A 1 101 ? -46.424 -4.431 13.013 1.00 53.00 101 SER A N 1
ATOM 825 C CA . SER A 1 101 ? -47.833 -4.058 13.158 1.00 53.00 101 SER A CA 1
ATOM 826 C C . SER A 1 101 ? -48.728 -5.274 12.982 1.00 53.00 101 SER A C 1
ATOM 828 O O . SER A 1 101 ? -48.370 -6.090 12.096 1.00 53.00 101 SER A O 1
#

Radius of gyration: 23.3 Å; chains: 1; bounding box: 69×13×61 Å

Sequence (101 aa):
MSRRFRDMETPEQAYARRQAGSAAQRSRQAAGKHDDEANRWQMDIDVYGREGRDYSDPDKAAEGVRNRDWHRGQAARHTADAERHEAIARPPAPKKRRWRS